Protein AF-M5P833-F1 (afdb_monomer_lite)

Foldseek 3Di:
DPPPCPPDQKDFLVRLCVVVVDDPVVCVVPAVPDPLQQWDDDPPTIIHRPVSNVVVVVD

Structure (mmCIF, N/CA/C/O backbone):
data_AF-M5P833-F1
#
_entry.id   AF-M5P833-F1
#
loop_
_atom_site.group_PDB
_atom_site.id
_atom_site.type_symbol
_atom_site.label_atom_id
_atom_site.label_alt_id
_atom_site.label_comp_id
_atom_site.label_asym_id
_atom_site.label_entity_id
_atom_site.label_seq_id
_atom_site.pdbx_PDB_ins_code
_atom_site.Cartn_x
_atom_site.Cartn_y
_atom_site.Cartn_z
_atom_site.occupancy
_atom_site.B_iso_or_equiv
_atom_site.aut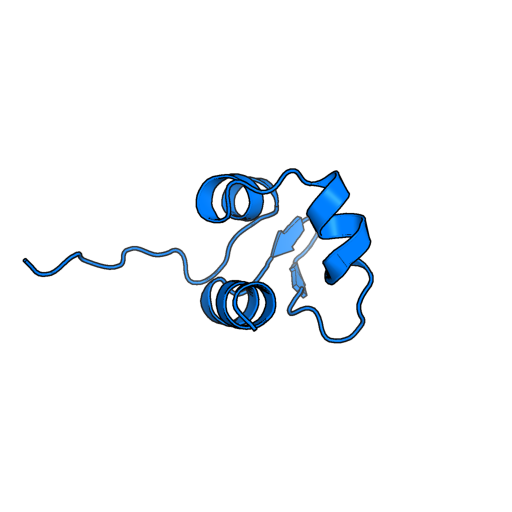h_seq_id
_atom_site.auth_comp_id
_atom_site.auth_asym_id
_atom_site.auth_atom_id
_atom_site.pdbx_PDB_model_num
ATOM 1 N N . MET A 1 1 ? -9.422 3.007 25.883 1.00 37.34 1 MET A N 1
ATOM 2 C CA . MET A 1 1 ? -8.348 3.463 24.975 1.00 37.34 1 MET A CA 1
ATOM 3 C C . MET A 1 1 ? -8.896 3.470 23.557 1.00 37.34 1 MET A C 1
ATOM 5 O O . MET A 1 1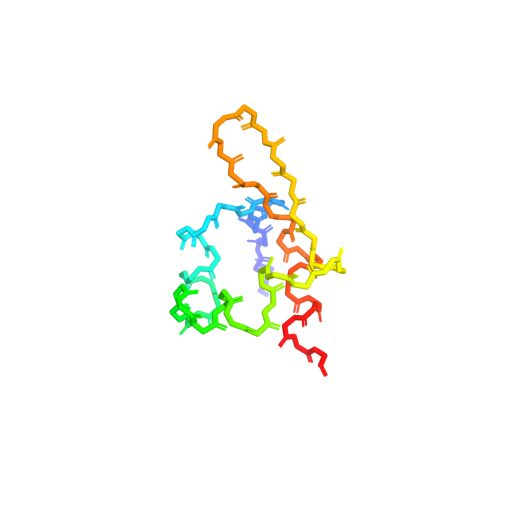 ? -8.854 2.445 22.895 1.00 37.34 1 MET A O 1
ATOM 9 N N . ASN A 1 2 ? -9.450 4.596 23.107 1.00 42.22 2 ASN A N 1
ATOM 10 C CA . ASN A 1 2 ? -9.760 4.777 21.691 1.00 42.22 2 ASN A CA 1
ATOM 11 C C . ASN A 1 2 ? -8.443 5.135 21.007 1.00 42.22 2 ASN A C 1
ATOM 13 O O . ASN A 1 2 ? -8.015 6.286 21.065 1.00 42.22 2 ASN A O 1
ATOM 17 N N . LYS A 1 3 ? -7.758 4.140 20.431 1.00 45.47 3 LYS A N 1
ATOM 18 C CA . LYS A 1 3 ? -6.772 4.434 19.394 1.00 45.47 3 LYS A CA 1
ATOM 19 C C . LYS A 1 3 ? -7.580 5.099 18.289 1.00 45.47 3 LYS A C 1
ATOM 21 O O . LYS A 1 3 ? -8.353 4.436 17.612 1.00 45.47 3 LYS A O 1
ATOM 26 N N . LEU A 1 4 ? -7.504 6.424 18.214 1.00 47.41 4 LEU A N 1
ATOM 27 C CA . LEU A 1 4 ? -7.888 7.149 17.017 1.00 47.41 4 LEU A CA 1
ATOM 28 C C . LEU A 1 4 ? -7.018 6.550 15.916 1.00 47.41 4 LEU A C 1
ATOM 30 O O . LEU A 1 4 ? -5.835 6.880 15.826 1.00 47.41 4 LEU A O 1
ATOM 34 N N . ASP A 1 5 ? -7.581 5.603 15.167 1.00 53.09 5 ASP A N 1
ATOM 35 C CA . ASP A 1 5 ? -7.051 5.141 13.893 1.00 53.09 5 ASP A CA 1
ATOM 36 C C . ASP A 1 5 ? -7.078 6.353 12.959 1.00 53.09 5 ASP A C 1
ATOM 38 O O . ASP A 1 5 ? -7.923 6.494 12.082 1.00 53.09 5 ASP A O 1
ATOM 42 N N . ASN A 1 6 ? -6.113 7.254 13.139 1.00 57.06 6 ASN A N 1
ATOM 43 C CA . ASN A 1 6 ? -5.657 8.165 12.099 1.00 57.06 6 ASN A CA 1
ATOM 44 C C . ASN A 1 6 ? -4.850 7.364 11.068 1.00 57.06 6 ASN A C 1
ATOM 46 O O . ASN A 1 6 ? -3.801 7.804 10.597 1.00 57.06 6 ASN A O 1
ATOM 50 N N . GLU A 1 7 ? -5.294 6.146 10.761 1.00 63.78 7 GLU A N 1
ATOM 51 C CA . GLU A 1 7 ? -4.749 5.408 9.652 1.00 63.78 7 GLU A CA 1
ATOM 52 C C . GLU A 1 7 ? -5.125 6.156 8.398 1.00 63.78 7 GLU A C 1
ATOM 54 O O . GLU A 1 7 ? -6.297 6.398 8.100 1.00 63.78 7 GLU A O 1
ATOM 59 N N . LEU A 1 8 ? -4.086 6.556 7.676 1.00 71.38 8 LEU A N 1
ATOM 60 C CA . LEU A 1 8 ? -4.244 7.098 6.350 1.00 71.38 8 LEU A CA 1
ATOM 61 C C . LEU A 1 8 ? -5.111 6.123 5.552 1.00 71.38 8 LEU A C 1
ATOM 63 O O . LEU A 1 8 ? -4.782 4.945 5.434 1.00 71.38 8 LEU A O 1
ATOM 67 N N . LEU A 1 9 ? -6.213 6.627 4.992 1.00 83.50 9 LEU A N 1
ATOM 68 C CA . LEU A 1 9 ? -7.090 5.839 4.119 1.00 83.50 9 LEU A CA 1
ATOM 69 C C . LEU A 1 9 ? -6.304 5.240 2.945 1.00 83.50 9 LEU A C 1
ATOM 71 O O . LEU A 1 9 ? -6.651 4.177 2.425 1.00 83.50 9 LEU A O 1
ATOM 75 N N . PHE A 1 10 ? -5.224 5.921 2.562 1.00 86.44 10 PHE A N 1
ATOM 76 C CA . PHE A 1 10 ? -4.328 5.520 1.503 1.00 86.44 10 PHE A CA 1
ATOM 77 C C . PHE A 1 10 ? -2.869 5.632 1.931 1.00 86.44 10 PHE A C 1
ATOM 79 O O . PHE A 1 10 ? -2.456 6.649 2.479 1.00 86.44 10 PHE A O 1
ATOM 86 N N . TRP A 1 11 ? -2.094 4.609 1.611 1.00 90.19 11 TRP A N 1
ATOM 87 C CA . TRP A 1 11 ? -0.653 4.553 1.772 1.00 90.19 11 TRP A CA 1
ATOM 88 C C . TRP A 1 11 ? 0.037 4.781 0.437 1.00 90.19 11 TRP A C 1
ATOM 90 O O . TRP A 1 11 ? -0.465 4.390 -0.621 1.00 90.19 11 TRP A O 1
ATOM 100 N N . ASP A 1 12 ? 1.213 5.386 0.482 1.00 89.81 12 ASP A N 1
ATOM 101 C CA . ASP A 1 12 ? 2.189 5.217 -0.583 1.00 89.81 12 ASP A CA 1
ATOM 102 C C . ASP A 1 12 ? 3.087 3.998 -0.304 1.00 89.81 12 ASP A C 1
ATOM 104 O O . ASP A 1 12 ? 2.865 3.212 0.620 1.00 89.81 12 ASP A O 1
ATOM 108 N N . THR A 1 13 ? 4.089 3.784 -1.150 1.00 88.06 13 THR A N 1
ATOM 109 C CA . THR A 1 13 ? 5.015 2.658 -1.004 1.00 88.06 13 THR A CA 1
ATOM 110 C C . THR A 1 13 ? 5.871 2.745 0.261 1.00 88.06 13 THR A C 1
ATOM 112 O O . THR A 1 13 ? 6.240 1.706 0.808 1.00 88.06 13 THR A O 1
ATOM 115 N N . GLU A 1 14 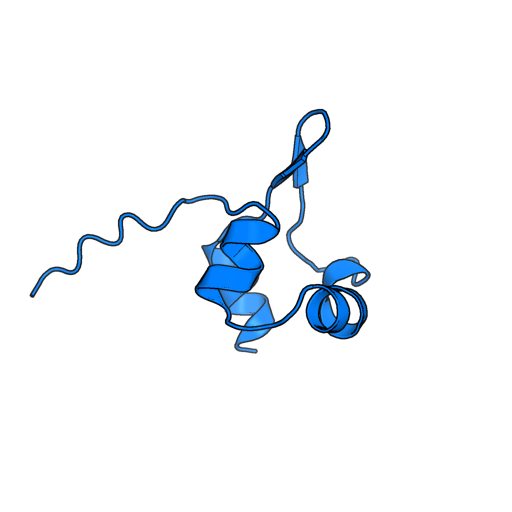? 6.189 3.949 0.743 1.00 88.94 14 GLU A N 1
ATOM 116 C CA . GLU A 1 14 ? 6.972 4.140 1.968 1.00 88.94 14 GLU A CA 1
ATOM 117 C C . GLU A 1 14 ? 6.122 3.842 3.204 1.00 88.94 14 GLU A C 1
ATOM 119 O O . GLU A 1 14 ? 6.543 3.078 4.079 1.00 88.94 14 GLU A O 1
ATOM 124 N N . ASP A 1 15 ? 4.893 4.362 3.233 1.00 90.38 15 ASP A N 1
ATOM 125 C CA . ASP A 1 15 ? 3.908 4.060 4.268 1.00 90.38 15 ASP A CA 1
ATOM 126 C C . ASP A 1 15 ? 3.608 2.564 4.323 1.00 90.38 15 ASP A C 1
ATOM 128 O O . ASP A 1 15 ? 3.555 1.981 5.408 1.00 90.38 15 ASP A O 1
ATOM 132 N N . LEU A 1 16 ? 3.466 1.916 3.166 1.00 88.19 16 LEU A N 1
ATOM 133 C CA . LEU A 1 16 ? 3.234 0.480 3.089 1.00 88.19 16 LEU A CA 1
ATOM 134 C C . LEU A 1 16 ? 4.350 -0.301 3.792 1.00 88.19 16 LEU A C 1
ATOM 136 O O . LEU A 1 16 ? 4.069 -1.132 4.657 1.00 88.19 16 LEU A O 1
ATOM 140 N N . MET A 1 17 ? 5.613 -0.024 3.462 1.00 89.88 17 MET A N 1
ATOM 141 C CA . MET A 1 17 ? 6.753 -0.688 4.104 1.00 89.88 17 MET A CA 1
ATOM 142 C C . MET A 1 17 ? 6.811 -0.393 5.605 1.00 89.88 17 MET A C 1
ATOM 144 O O . MET A 1 17 ? 7.067 -1.283 6.417 1.00 89.88 17 MET A O 1
ATOM 148 N N . LYS A 1 18 ? 6.543 0.854 6.004 1.00 89.81 18 LYS A N 1
ATOM 149 C CA . LYS A 1 18 ? 6.601 1.280 7.406 1.00 89.81 18 LYS A CA 1
ATOM 150 C C . LYS A 1 18 ? 5.539 0.600 8.270 1.00 89.81 18 LYS A C 1
ATOM 152 O O . LYS A 1 18 ? 5.860 0.214 9.400 1.00 89.81 18 LYS A O 1
ATOM 157 N N . ASN A 1 19 ? 4.320 0.460 7.745 1.00 87.06 19 ASN A N 1
ATOM 158 C CA . ASN A 1 19 ? 3.179 -0.143 8.433 1.00 87.06 19 ASN A CA 1
ATOM 159 C C . ASN A 1 19 ? 3.242 -1.673 8.443 1.00 87.06 19 ASN A C 1
ATOM 161 O O . ASN A 1 19 ? 2.932 -2.286 9.459 1.00 87.06 19 ASN A O 1
ATOM 165 N N . THR A 1 20 ? 3.676 -2.294 7.346 1.00 86.69 20 THR A N 1
ATOM 166 C CA . THR A 1 20 ? 3.740 -3.763 7.233 1.00 86.69 20 THR A CA 1
ATOM 167 C C . THR A 1 20 ? 5.038 -4.352 7.781 1.00 86.69 20 THR A C 1
ATOM 169 O O . THR A 1 20 ? 5.097 -5.546 8.052 1.00 86.69 20 THR A O 1
ATOM 172 N N . LYS A 1 21 ? 6.087 -3.530 7.945 1.00 89.06 21 LYS A N 1
ATOM 173 C CA . LYS A 1 21 ? 7.467 -3.959 8.246 1.00 89.06 21 LYS A CA 1
ATOM 174 C C . LYS A 1 21 ? 8.056 -4.923 7.208 1.00 89.06 21 LYS A C 1
ATOM 176 O O . LYS A 1 21 ? 9.064 -5.569 7.481 1.00 89.06 21 LYS A O 1
ATOM 181 N N . ILE A 1 22 ? 7.471 -4.982 6.012 1.00 87.81 22 ILE A N 1
ATOM 182 C CA . ILE A 1 22 ? 7.964 -5.772 4.883 1.00 87.81 22 ILE A CA 1
ATOM 183 C C . ILE A 1 22 ? 8.773 -4.853 3.958 1.00 87.81 22 ILE A C 1
ATOM 185 O O . ILE A 1 22 ? 8.406 -3.701 3.726 1.00 87.81 22 ILE A O 1
ATOM 189 N N . CYS A 1 23 ? 9.889 -5.351 3.425 1.00 89.25 23 CYS A N 1
ATOM 190 C CA . CYS A 1 23 ? 10.684 -4.613 2.448 1.00 89.25 23 CYS A CA 1
ATOM 191 C C . CYS A 1 23 ? 9.996 -4.566 1.074 1.00 89.25 23 CYS A C 1
ATOM 193 O O . CYS A 1 23 ? 9.277 -5.487 0.686 1.00 89.25 23 CYS A O 1
ATOM 195 N N . TRP A 1 24 ? 10.266 -3.512 0.301 1.00 87.50 24 TRP A N 1
ATOM 196 C CA . TRP A 1 24 ? 9.653 -3.309 -1.013 1.00 87.50 24 TRP A CA 1
ATOM 197 C C . TRP A 1 24 ? 9.804 -4.511 -1.952 1.00 87.50 24 TRP A C 1
ATOM 199 O O . TRP A 1 24 ? 8.825 -4.917 -2.565 1.00 87.50 24 TRP A O 1
ATOM 209 N N . ASN A 1 25 ? 10.986 -5.131 -2.005 1.00 89.12 25 ASN A N 1
ATOM 210 C CA . ASN A 1 25 ? 11.247 -6.270 -2.892 1.00 89.12 25 ASN A CA 1
ATOM 211 C C . ASN A 1 25 ? 10.314 -7.457 -2.606 1.00 89.12 25 ASN A C 1
ATOM 213 O O . ASN A 1 25 ? 9.731 -8.018 -3.528 1.00 89.12 25 ASN A O 1
ATOM 217 N N . ALA A 1 26 ? 10.103 -7.793 -1.330 1.00 88.69 26 ALA A N 1
ATOM 218 C CA . ALA A 1 26 ? 9.206 -8.882 -0.951 1.00 88.69 26 ALA A CA 1
ATOM 219 C C . ALA A 1 26 ? 7.743 -8.559 -1.288 1.00 88.69 26 ALA A C 1
ATOM 221 O O . ALA A 1 26 ? 7.004 -9.432 -1.737 1.00 88.69 26 ALA A O 1
ATOM 222 N N . ILE A 1 27 ? 7.327 -7.299 -1.120 1.00 87.44 27 ILE A N 1
ATOM 223 C CA . ILE A 1 27 ? 5.999 -6.837 -1.550 1.00 87.44 27 ILE A CA 1
ATOM 224 C C . ILE A 1 27 ? 5.878 -6.934 -3.066 1.00 87.44 27 ILE A C 1
ATOM 226 O O . ILE A 1 27 ? 4.833 -7.347 -3.564 1.00 87.44 27 ILE A O 1
ATOM 230 N N . GLN A 1 28 ? 6.930 -6.577 -3.803 1.00 87.88 28 GLN A N 1
ATOM 231 C CA . GLN A 1 28 ? 6.935 -6.663 -5.253 1.00 87.88 28 GLN A CA 1
ATOM 232 C C . GLN A 1 28 ? 6.717 -8.092 -5.734 1.00 87.88 28 GLN A C 1
ATOM 234 O O . GLN A 1 28 ? 5.779 -8.331 -6.492 1.00 87.88 28 GLN A O 1
ATOM 239 N N . GLU A 1 29 ? 7.531 -9.026 -5.247 1.00 87.12 29 GLU A N 1
ATOM 240 C CA . GLU A 1 29 ? 7.487 -10.439 -5.630 1.00 87.12 29 GLU A CA 1
ATOM 241 C C . GLU A 1 29 ? 6.185 -11.131 -5.220 1.00 87.12 29 GLU A C 1
ATOM 243 O O . GLU A 1 29 ? 5.649 -11.921 -5.993 1.00 87.12 29 GLU A O 1
ATOM 248 N N . LYS A 1 30 ? 5.662 -10.834 -4.024 1.00 82.00 30 LYS A N 1
ATOM 249 C CA . LYS A 1 30 ? 4.477 -11.522 -3.495 1.00 82.00 30 LYS A CA 1
ATOM 250 C C . LYS A 1 30 ? 3.154 -10.920 -3.943 1.00 82.00 30 LYS A C 1
ATOM 252 O O . LYS A 1 30 ? 2.195 -11.659 -4.132 1.00 82.00 30 LYS A O 1
ATOM 257 N N . SER A 1 31 ? 3.073 -9.595 -4.046 1.00 82.50 31 SER A N 1
ATOM 258 C CA . SER A 1 31 ? 1.777 -8.909 -4.101 1.00 82.50 31 SER A CA 1
ATOM 259 C C . SER A 1 31 ? 1.705 -7.848 -5.190 1.00 82.50 31 SER A C 1
ATOM 261 O O . SER A 1 31 ? 0.715 -7.784 -5.905 1.00 82.50 31 SER A O 1
ATOM 263 N N . PHE A 1 32 ? 2.733 -7.022 -5.389 1.00 81.69 32 PHE A N 1
ATOM 264 C CA . PHE A 1 32 ? 2.624 -5.852 -6.265 1.00 81.69 32 PHE A CA 1
ATOM 265 C C . PHE A 1 32 ? 2.356 -6.214 -7.726 1.00 81.69 32 PHE A C 1
ATOM 267 O O . PHE A 1 32 ? 1.692 -5.445 -8.420 1.00 81.69 32 PHE A O 1
ATOM 274 N N . PHE A 1 33 ? 2.876 -7.341 -8.217 1.00 81.62 33 PHE A N 1
ATOM 275 C CA . PHE A 1 33 ? 2.612 -7.8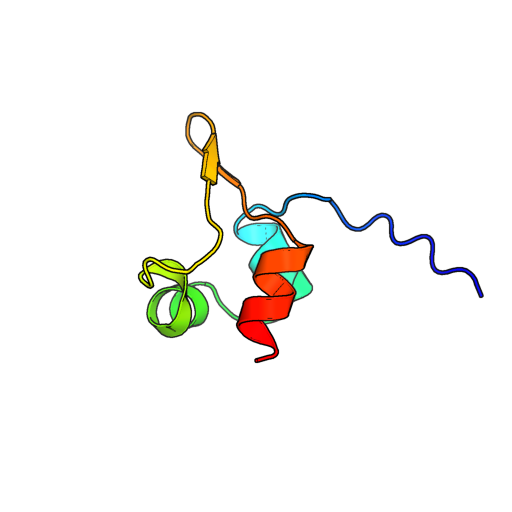10 -9.581 1.00 81.62 33 PHE A CA 1
ATOM 276 C C . PHE A 1 33 ? 1.318 -8.627 -9.705 1.00 81.62 33 PHE A C 1
ATOM 278 O O . PHE A 1 33 ? 0.887 -8.886 -10.828 1.00 81.62 33 PHE A O 1
ATOM 285 N N . ASP A 1 34 ? 0.659 -8.966 -8.593 1.00 84.31 34 ASP A N 1
ATOM 286 C CA . ASP A 1 34 ? -0.655 -9.603 -8.624 1.00 84.31 34 ASP A CA 1
ATOM 287 C C . ASP A 1 34 ? -1.700 -8.597 -9.132 1.00 84.31 34 ASP A C 1
ATOM 289 O O . ASP A 1 34 ? -1.767 -7.441 -8.701 1.00 84.31 34 ASP A O 1
ATOM 293 N N . SER A 1 35 ? -2.528 -9.034 -10.080 1.00 82.06 35 SER A N 1
ATOM 294 C CA . SER A 1 35 ? -3.601 -8.208 -10.647 1.00 82.06 35 SER A CA 1
ATOM 295 C C . SER A 1 35 ? -4.707 -7.900 -9.633 1.00 82.06 35 SER A C 1
ATOM 297 O O . SER A 1 35 ? -5.459 -6.946 -9.822 1.00 82.06 35 SER A O 1
ATOM 299 N N . ARG A 1 36 ? -4.801 -8.684 -8.554 1.00 83.88 36 ARG A N 1
ATOM 300 C CA . ARG A 1 36 ? -5.750 -8.501 -7.448 1.00 83.88 36 ARG A CA 1
ATOM 301 C C . ARG A 1 36 ? -5.276 -7.475 -6.425 1.00 83.88 36 ARG A C 1
ATOM 303 O O . ARG A 1 36 ? -6.064 -7.055 -5.583 1.00 83.88 36 ARG A O 1
ATOM 310 N N . PHE A 1 37 ? -4.008 -7.072 -6.480 1.00 87.00 37 PHE A N 1
ATOM 311 C CA . PHE A 1 37 ? -3.451 -6.165 -5.491 1.00 87.00 37 PHE A CA 1
ATOM 312 C C . PHE A 1 37 ? -4.084 -4.769 -5.608 1.00 87.00 37 PHE A C 1
ATOM 314 O O . PHE A 1 37 ? -4.059 -4.173 -6.694 1.00 87.00 37 PHE A O 1
ATOM 321 N N . PRO A 1 38 ? -4.632 -4.214 -4.511 1.00 85.44 38 PRO A N 1
ATOM 322 C CA . PRO A 1 38 ? -5.366 -2.955 -4.529 1.00 85.44 38 PRO A CA 1
ATOM 323 C C . PRO A 1 38 ? -4.398 -1.771 -4.672 1.00 85.44 38 PRO A C 1
ATOM 325 O O . PRO A 1 38 ? -4.029 -1.109 -3.707 1.00 85.44 38 PRO A O 1
ATOM 328 N N . LYS A 1 39 ? -3.968 -1.486 -5.905 1.00 88.19 39 LYS A N 1
ATOM 329 C CA . LYS A 1 39 ? -3.112 -0.342 -6.249 1.00 88.19 39 LYS A CA 1
ATOM 330 C C . LYS A 1 39 ? -3.814 0.582 -7.231 1.00 88.19 39 LYS A C 1
ATOM 332 O O . LYS A 1 39 ? -4.362 0.148 -8.244 1.00 88.19 39 LYS A O 1
ATOM 337 N N . ARG A 1 40 ? -3.739 1.885 -6.979 1.00 88.12 40 ARG A N 1
ATOM 338 C CA . ARG A 1 40 ? -4.238 2.915 -7.890 1.00 88.12 40 ARG A CA 1
ATOM 339 C C . ARG A 1 40 ? -3.120 3.875 -8.250 1.00 88.12 40 ARG A C 1
ATOM 341 O O . ARG A 1 40 ? -2.427 4.395 -7.382 1.00 88.12 40 ARG A O 1
ATOM 348 N N . LYS A 1 41 ? -2.946 4.139 -9.543 1.00 88.81 41 LYS A N 1
ATOM 349 C CA . LYS A 1 41 ? -2.008 5.165 -10.001 1.00 88.81 41 LYS A CA 1
ATOM 350 C C . LYS A 1 41 ? -2.698 6.524 -9.955 1.00 88.81 41 LYS A C 1
ATOM 352 O O . LYS A 1 41 ? -3.715 6.715 -10.619 1.00 88.81 41 LYS A O 1
ATOM 357 N N . VAL A 1 42 ? -2.152 7.460 -9.184 1.00 88.50 42 VAL A N 1
ATOM 358 C CA . VAL A 1 42 ? -2.639 8.843 -9.103 1.00 88.50 42 VAL A CA 1
ATOM 359 C C . VAL A 1 42 ? -1.497 9.765 -9.521 1.00 88.50 42 VAL A C 1
ATOM 361 O O . VAL A 1 42 ? -0.509 9.950 -8.808 1.00 88.50 42 VAL A O 1
ATOM 364 N N . GLY A 1 43 ? -1.597 10.291 -10.743 1.00 87.94 43 GLY A N 1
ATOM 365 C CA . GLY A 1 43 ? -0.517 11.044 -11.377 1.00 87.94 43 GLY A CA 1
ATOM 366 C C . GLY A 1 43 ? 0.743 10.190 -11.548 1.00 87.94 43 GLY A C 1
ATOM 367 O O . GLY A 1 43 ? 0.760 9.223 -12.313 1.00 87.94 43 GLY A O 1
ATOM 368 N N . ARG A 1 44 ? 1.812 10.557 -10.831 1.00 87.81 44 ARG A N 1
ATOM 369 C CA . ARG A 1 44 ? 3.106 9.852 -10.856 1.00 87.81 44 ARG A CA 1
ATOM 370 C C . ARG A 1 44 ? 3.305 8.875 -9.694 1.00 87.81 44 ARG A C 1
ATOM 372 O O . ARG A 1 44 ? 4.267 8.116 -9.732 1.00 87.81 44 ARG A O 1
ATOM 379 N N . LYS A 1 45 ? 2.427 8.882 -8.687 1.00 85.81 45 LYS A N 1
ATOM 380 C CA . LYS A 1 45 ? 2.562 8.050 -7.485 1.00 85.81 45 LYS A CA 1
ATOM 381 C C . LYS A 1 45 ? 1.576 6.884 -7.494 1.00 85.81 45 LYS A C 1
ATOM 383 O O . LYS A 1 45 ? 0.492 6.966 -8.079 1.00 85.81 45 LYS A O 1
ATOM 388 N N . TRP A 1 46 ? 1.970 5.802 -6.833 1.00 89.25 46 TRP A N 1
ATOM 389 C CA . TRP A 1 46 ? 1.075 4.703 -6.494 1.00 89.25 46 TRP A CA 1
ATOM 390 C C . TRP A 1 46 ? 0.442 4.976 -5.140 1.00 89.25 46 TRP A C 1
ATOM 392 O O . TRP A 1 46 ? 1.125 5.361 -4.196 1.00 89.25 46 TRP A O 1
ATOM 402 N N . VAL A 1 47 ? -0.868 4.795 -5.088 1.00 89.69 47 VAL A N 1
ATOM 403 C CA . VAL A 1 47 ? -1.703 5.024 -3.921 1.00 89.69 47 VAL A CA 1
ATOM 404 C C . VAL A 1 47 ? -2.431 3.720 -3.631 1.00 89.69 47 VAL A C 1
ATOM 406 O O . VAL A 1 47 ? -3.070 3.138 -4.511 1.00 89.69 47 VAL A O 1
ATOM 409 N N . LEU A 1 48 ? -2.284 3.243 -2.406 1.00 90.56 48 LEU A N 1
ATOM 410 C CA . LEU A 1 48 ? -2.679 1.916 -1.961 1.00 90.56 48 LEU A CA 1
ATOM 411 C C . LEU A 1 48 ? -3.725 2.084 -0.863 1.00 90.56 48 LEU A C 1
ATOM 413 O O . LEU A 1 48 ? -3.410 2.670 0.168 1.00 90.56 48 LEU A O 1
ATOM 417 N N . PRO A 1 49 ? -4.971 1.627 -1.034 1.00 90.56 49 PRO A N 1
ATOM 418 C CA . PRO A 1 49 ? -5.957 1.688 0.035 1.00 90.56 49 PRO A CA 1
ATOM 419 C C . PRO A 1 49 ? -5.468 0.857 1.224 1.00 90.56 49 PRO A C 1
ATOM 421 O O . PRO A 1 49 ? -5.285 -0.358 1.110 1.00 90.56 49 PRO A O 1
ATOM 424 N N . ALA A 1 50 ? -5.234 1.516 2.360 1.00 88.56 50 ALA A N 1
ATOM 425 C CA . ALA A 1 50 ? -4.577 0.917 3.521 1.00 88.56 50 ALA A CA 1
ATOM 426 C C . ALA A 1 50 ? -5.327 -0.322 4.019 1.00 88.56 50 ALA A C 1
ATOM 428 O O . ALA A 1 50 ? -4.736 -1.378 4.233 1.00 88.56 50 ALA A O 1
ATOM 429 N N . LYS A 1 51 ? -6.656 -0.212 4.113 1.00 87.00 51 LYS A N 1
ATOM 430 C CA . LYS A 1 51 ? -7.533 -1.295 4.563 1.00 87.00 51 LYS A CA 1
ATOM 431 C C . LYS A 1 51 ? -7.437 -2.536 3.671 1.00 87.00 51 LYS A C 1
ATOM 433 O O . LYS A 1 51 ? -7.149 -3.616 4.166 1.00 87.00 51 LYS A O 1
ATOM 438 N N . GLN A 1 52 ? -7.606 -2.362 2.361 1.00 87.25 52 GLN A N 1
ATOM 439 C CA . GLN A 1 52 ? -7.571 -3.472 1.402 1.00 87.25 52 GLN A CA 1
ATOM 440 C C . GLN A 1 52 ? -6.176 -4.095 1.319 1.00 87.25 52 GLN A C 1
ATOM 442 O O . GLN A 1 52 ? -6.038 -5.304 1.189 1.00 87.25 52 GLN A O 1
ATOM 447 N N . THR A 1 53 ? -5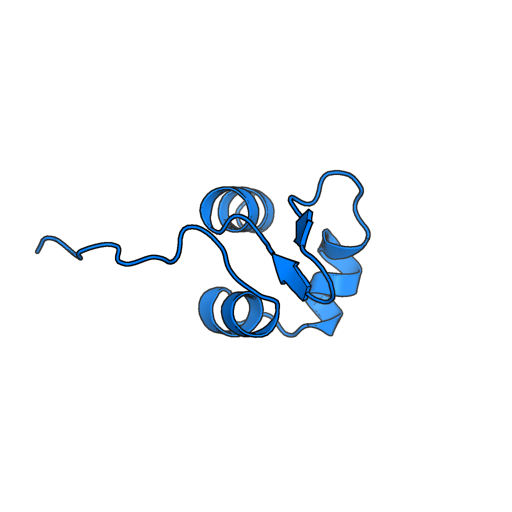.129 -3.270 1.409 1.00 88.69 53 THR A N 1
ATOM 448 C CA . THR A 1 53 ? -3.748 -3.757 1.363 1.00 88.69 53 THR A CA 1
ATOM 449 C C . THR A 1 53 ? -3.413 -4.589 2.595 1.00 88.69 53 THR A C 1
ATOM 451 O O . THR A 1 53 ? -2.744 -5.607 2.476 1.00 88.69 53 THR A O 1
ATOM 454 N N . LYS A 1 54 ? -3.901 -4.193 3.775 1.00 85.56 54 LYS A N 1
ATOM 455 C CA . LYS A 1 54 ? -3.791 -5.013 4.983 1.00 85.56 54 LYS A CA 1
ATOM 456 C C . LYS A 1 54 ? -4.543 -6.323 4.839 1.00 85.56 54 LYS A C 1
ATOM 458 O O . LYS A 1 54 ? -3.946 -7.360 5.075 1.00 85.56 54 LYS A O 1
ATOM 463 N N . GLU A 1 55 ? -5.814 -6.272 4.445 1.00 86.31 55 GLU A N 1
ATOM 464 C CA . GLU A 1 55 ? -6.630 -7.476 4.247 1.00 86.31 55 GLU A CA 1
ATOM 465 C C . GLU A 1 55 ? -5.928 -8.456 3.294 1.00 86.31 55 GLU A C 1
ATOM 467 O O . GLU A 1 55 ? -5.780 -9.617 3.641 1.00 86.31 55 GLU A O 1
ATOM 472 N N . PHE A 1 56 ? -5.358 -7.970 2.186 1.00 85.75 56 PHE A N 1
ATOM 473 C CA . PHE A 1 56 ? -4.601 -8.792 1.233 1.00 85.75 56 PHE A CA 1
ATOM 474 C C . PHE A 1 56 ? -3.295 -9.388 1.795 1.00 85.75 56 PHE A C 1
ATOM 476 O O . PHE A 1 56 ? -2.825 -10.405 1.301 1.00 85.75 56 PHE A O 1
ATOM 483 N N . LEU A 1 57 ? -2.657 -8.739 2.775 1.00 79.88 57 LEU A N 1
ATOM 484 C CA . LEU A 1 57 ? -1.387 -9.194 3.360 1.00 79.88 57 LEU A CA 1
ATOM 485 C C . LEU A 1 57 ? -1.564 -10.108 4.582 1.00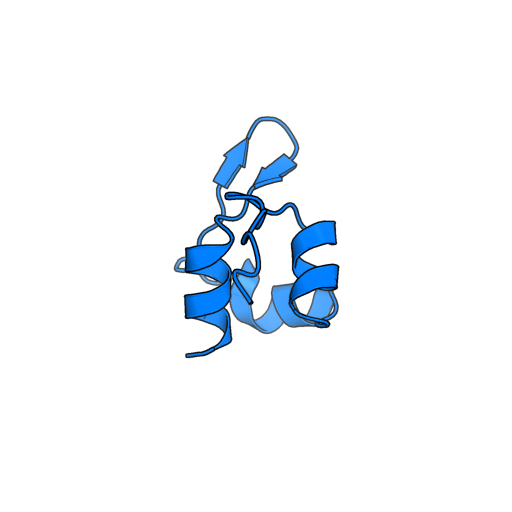 79.88 57 LEU A C 1
ATOM 487 O O . LEU A 1 57 ? -0.609 -10.788 4.956 1.00 79.88 57 LEU A O 1
ATOM 491 N N . PHE A 1 58 ? -2.729 -10.069 5.231 1.00 75.75 58 PHE A N 1
ATOM 492 C CA . PHE A 1 58 ? -3.065 -10.897 6.396 1.00 75.75 58 PHE A CA 1
ATOM 493 C C . PHE A 1 58 ? -3.892 -12.147 6.044 1.00 75.75 58 PHE A C 1
ATOM 495 O O . PHE A 1 58 ? -4.153 -12.947 6.943 1.00 75.75 58 PHE A O 1
ATOM 502 N N . GLU A 1 59 ? -4.301 -12.301 4.782 1.00 57.69 59 GLU A N 1
ATOM 503 C CA . GLU A 1 59 ? -4.929 -13.509 4.222 1.00 57.69 59 GLU A CA 1
ATOM 504 C C . GLU A 1 59 ? -3.875 -14.559 3.826 1.00 57.69 59 GLU A C 1
ATOM 506 O O . GLU A 1 59 ? -4.104 -15.754 4.125 1.00 57.69 59 GLU A O 1
#

Sequence (59 aa):
MNKLDNELLFWDTEDLMKNTKICWNAIQEKSFFDSRFPKRKVGRKWVLPAKQTKEFLFE

Secondary structure (DSSP, 8-state):
--------SEE-HHHHHHHH---HHHHIIIIITSTTS--EEETTEEEEEHHHHHHHHH-

Radius of gyration: 11.71 Å; chains: 1; bounding box: 21×25×36 Å

Organism: NCBI:txid1274524

pLDDT: mean 81.67, std 13.18, range [37.34, 90.56]